Protein AF-A0A1V9VXL6-F1 (afdb_monomer_lite)

Structure (mmCIF, N/CA/C/O backbone):
data_AF-A0A1V9VXL6-F1
#
_entry.id   AF-A0A1V9VXL6-F1
#
loop_
_atom_site.group_PDB
_atom_site.id
_atom_site.type_symbol
_atom_site.label_atom_id
_atom_site.label_alt_id
_atom_site.label_comp_id
_atom_site.label_asym_id
_atom_site.label_entity_id
_atom_site.label_seq_id
_atom_site.pdbx_PDB_ins_code
_atom_site.Cartn_x
_atom_site.Cartn_y
_atom_site.Cartn_z
_atom_site.occupancy
_atom_site.B_iso_or_equiv
_atom_site.auth_seq_id
_atom_site.auth_comp_id
_atom_site.auth_asym_id
_atom_site.auth_atom_id
_atom_site.pdbx_PDB_model_num
ATOM 1 N N . MET A 1 1 ? -25.621 15.662 25.102 1.00 38.50 1 MET A N 1
ATOM 2 C CA . MET A 1 1 ? -25.122 15.596 23.714 1.00 38.50 1 MET A CA 1
ATOM 3 C C . MET A 1 1 ? -23.735 14.985 23.772 1.00 38.50 1 MET A C 1
ATOM 5 O O . MET A 1 1 ? -22.835 15.608 24.317 1.00 38.50 1 MET A O 1
ATOM 9 N N . SER A 1 2 ? -23.599 13.727 23.357 1.00 46.56 2 SER A N 1
ATOM 10 C CA . SER A 1 2 ? -22.297 13.063 23.246 1.00 46.56 2 SER A CA 1
ATOM 11 C C . SER A 1 2 ? -21.559 13.701 22.071 1.00 46.56 2 SER A C 1
ATOM 13 O O . SER A 1 2 ? -22.062 13.652 20.951 1.00 46.56 2 SER A O 1
ATOM 15 N N . GLY A 1 3 ? -20.440 14.377 22.331 1.00 47.81 3 GLY A N 1
ATOM 16 C CA . GLY A 1 3 ? -19.601 14.935 21.275 1.00 47.81 3 GLY A CA 1
ATOM 17 C C . GLY A 1 3 ? -19.081 13.798 20.403 1.00 47.81 3 GLY A C 1
ATOM 18 O O . GLY A 1 3 ? -18.399 12.905 20.904 1.00 47.81 3 GLY A O 1
ATOM 19 N N . ILE A 1 4 ? -19.429 13.8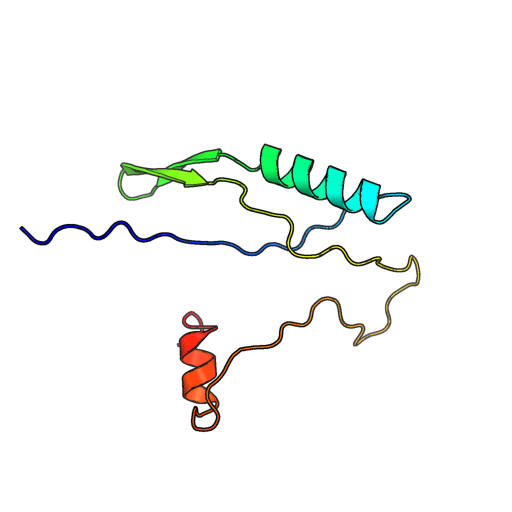06 19.118 1.00 57.53 4 ILE A N 1
ATOM 20 C CA . ILE A 1 4 ? -18.876 12.866 18.145 1.00 57.53 4 ILE A CA 1
ATOM 21 C C . ILE A 1 4 ? -17.370 13.135 18.112 1.00 57.53 4 ILE A C 1
ATOM 23 O O . ILE A 1 4 ? -16.932 14.191 17.657 1.00 57.53 4 ILE A O 1
ATOM 27 N N . LYS A 1 5 ? -16.570 12.220 18.669 1.00 55.56 5 LYS A N 1
ATOM 28 C CA . LYS A 1 5 ? -15.117 12.252 18.491 1.00 55.56 5 LYS A CA 1
ATOM 29 C C . LYS A 1 5 ? -14.854 12.137 16.993 1.00 55.56 5 LYS A C 1
ATOM 31 O O . LYS A 1 5 ? -15.307 11.172 16.383 1.00 55.56 5 LYS A O 1
ATOM 36 N N . SER A 1 6 ? -14.127 13.090 16.414 1.00 61.25 6 SER A N 1
ATOM 37 C CA . SER A 1 6 ? -13.592 12.911 15.069 1.00 61.25 6 SER A CA 1
ATOM 38 C C . SER A 1 6 ? -12.648 11.710 15.100 1.00 61.25 6 SER A C 1
ATOM 40 O O . SER A 1 6 ? -11.652 11.693 15.827 1.00 61.25 6 SER A O 1
ATOM 42 N N . GLN A 1 7 ? -13.016 10.655 14.383 1.00 71.00 7 GLN A N 1
ATOM 43 C CA . GLN A 1 7 ? -12.186 9.471 14.247 1.00 71.00 7 GLN A CA 1
ATOM 44 C C . GLN A 1 7 ? -11.349 9.636 12.985 1.00 71.00 7 GLN A C 1
ATOM 46 O O . GLN A 1 7 ? -11.886 9.795 11.892 1.00 71.00 7 GLN A O 1
ATOM 51 N N . TYR A 1 8 ? -10.030 9.646 13.151 1.00 77.75 8 TYR A N 1
ATOM 52 C CA . TYR A 1 8 ? -9.110 9.613 12.024 1.00 77.75 8 TYR A CA 1
ATOM 53 C C . TYR A 1 8 ? -8.933 8.165 11.583 1.00 77.75 8 TYR A C 1
ATOM 55 O O . TYR A 1 8 ? -8.617 7.302 12.404 1.00 77.75 8 TYR A O 1
ATOM 63 N N . PHE A 1 9 ? -9.119 7.928 10.290 1.00 83.56 9 PHE A N 1
ATOM 64 C CA . PHE A 1 9 ? -8.792 6.670 9.639 1.00 83.56 9 PHE A CA 1
ATOM 65 C C . PHE A 1 9 ? -7.540 6.874 8.792 1.00 83.56 9 PHE A C 1
ATOM 67 O O . PHE A 1 9 ? -7.354 7.927 8.181 1.00 83.56 9 PHE A O 1
ATOM 74 N N . PHE A 1 10 ? -6.666 5.876 8.813 1.00 88.06 10 PHE A N 1
ATOM 75 C CA . PHE A 1 10 ? -5.463 5.833 7.998 1.00 88.06 10 PHE A CA 1
ATOM 76 C C . PHE A 1 10 ? -5.515 4.563 7.165 1.00 88.06 10 PHE A C 1
ATOM 78 O O . PHE A 1 10 ? -5.898 3.510 7.672 1.00 88.06 10 PHE A O 1
ATOM 85 N N . GLU A 1 11 ? -5.106 4.682 5.912 1.00 89.75 11 GLU A N 1
ATOM 86 C CA . GLU A 1 11 ? -4.915 3.566 4.999 1.00 89.75 11 GLU A CA 1
ATOM 87 C C . GLU A 1 11 ? -3.419 3.435 4.702 1.00 89.75 11 GLU A C 1
ATOM 89 O O . GLU A 1 11 ? -2.720 4.436 4.522 1.00 89.75 11 GLU A O 1
ATOM 94 N N . GLU A 1 12 ? -2.934 2.198 4.681 1.00 90.31 12 GLU A N 1
ATOM 95 C CA . GLU A 1 12 ? -1.630 1.834 4.133 1.00 90.31 12 GLU A CA 1
ATOM 96 C C . GLU A 1 12 ? -1.889 1.074 2.831 1.00 90.31 12 GLU A C 1
ATOM 98 O O . GLU A 1 12 ? -2.617 0.081 2.834 1.00 90.31 12 GLU A O 1
ATOM 103 N N . SER A 1 13 ? -1.302 1.537 1.729 1.00 91.38 13 SER A N 1
ATOM 104 C CA . SER A 1 13 ? -1.410 0.901 0.417 1.00 91.38 13 SER A CA 1
ATOM 105 C C . SER A 1 13 ? -0.024 0.619 -0.163 1.00 91.38 13 SER A C 1
ATOM 107 O O . SER A 1 13 ? 0.950 1.317 0.124 1.00 91.38 13 SER A O 1
ATOM 109 N N . ILE A 1 14 ? 0.067 -0.441 -0.969 1.00 92.19 14 ILE A N 1
ATOM 110 C CA . ILE A 1 14 ? 1.280 -0.829 -1.695 1.00 92.19 14 ILE A CA 1
ATOM 111 C C . ILE A 1 14 ? 0.965 -0.716 -3.181 1.00 92.19 14 ILE A C 1
ATOM 113 O O . ILE A 1 14 ? 0.027 -1.348 -3.668 1.00 92.19 14 ILE A O 1
ATOM 117 N N . ILE A 1 15 ? 1.749 0.088 -3.894 1.00 92.31 15 ILE A N 1
ATOM 118 C CA . ILE A 1 15 ? 1.602 0.308 -5.333 1.00 92.31 15 ILE A CA 1
ATOM 119 C C . ILE A 1 15 ? 2.858 -0.134 -6.073 1.00 92.31 15 ILE A C 1
ATOM 121 O O . ILE A 1 15 ? 3.961 -0.136 -5.529 1.00 92.31 15 ILE A O 1
ATOM 125 N N . LEU A 1 16 ? 2.672 -0.497 -7.336 1.00 91.50 16 LEU A N 1
ATOM 126 C CA . LEU A 1 16 ? 3.741 -0.875 -8.248 1.00 91.50 16 LEU A CA 1
ATOM 127 C C . LEU A 1 16 ? 3.974 0.278 -9.221 1.00 91.50 16 LEU A C 1
ATOM 129 O O . LEU A 1 16 ? 3.047 0.705 -9.908 1.00 91.50 16 LEU A O 1
ATOM 133 N N . VAL A 1 17 ? 5.213 0.759 -9.293 1.00 92.88 17 VAL A N 1
ATOM 134 C CA . VAL A 1 17 ? 5.640 1.781 -10.256 1.00 92.88 17 VAL A CA 1
ATOM 135 C C . VAL A 1 17 ? 6.818 1.257 -11.063 1.00 92.88 17 VAL A C 1
ATOM 137 O O . VAL A 1 17 ? 7.622 0.471 -10.566 1.00 92.88 17 VAL A O 1
ATOM 140 N N . LYS A 1 18 ? 6.925 1.694 -12.318 1.00 93.00 18 LYS A N 1
ATOM 141 C CA . LYS A 1 18 ? 8.097 1.430 -13.152 1.00 93.00 18 LYS A CA 1
ATOM 142 C C . LYS A 1 18 ? 9.015 2.645 -13.089 1.00 93.00 18 LYS A C 1
ATOM 144 O O . LYS A 1 18 ? 8.602 3.722 -13.504 1.00 93.00 18 LYS A O 1
ATOM 149 N N . ALA A 1 19 ? 10.230 2.454 -12.592 1.00 94.06 19 ALA A N 1
ATOM 150 C CA . ALA A 1 19 ? 11.221 3.505 -12.394 1.00 94.06 19 ALA A CA 1
ATOM 151 C C . ALA A 1 19 ? 12.629 2.965 -12.677 1.00 94.06 19 ALA A C 1
ATOM 153 O O . ALA A 1 19 ? 12.847 1.756 -12.643 1.00 94.06 19 ALA A O 1
ATOM 154 N N . ASN A 1 20 ? 13.581 3.856 -12.932 1.00 93.56 20 ASN A N 1
ATOM 155 C CA . ASN A 1 20 ? 14.987 3.527 -13.178 1.00 93.56 20 ASN A CA 1
ATOM 156 C C . ASN A 1 20 ? 15.862 3.721 -11.927 1.00 93.56 20 ASN A C 1
ATOM 158 O O . ASN A 1 20 ? 17.062 3.450 -11.963 1.00 93.56 20 ASN A O 1
ATOM 162 N N . SER A 1 21 ? 15.289 4.222 -10.830 1.00 94.50 21 SER A N 1
ATOM 163 C CA . SER A 1 21 ? 15.957 4.383 -9.539 1.00 94.50 21 SER A CA 1
ATOM 164 C C . SER A 1 21 ? 14.947 4.382 -8.385 1.00 94.50 21 SER A C 1
ATOM 166 O O . SER A 1 21 ? 13.754 4.618 -8.584 1.00 94.50 21 SER A O 1
ATOM 168 N N . LEU A 1 22 ? 15.426 4.155 -7.156 1.00 94.56 22 LEU A N 1
ATOM 169 C CA . LEU A 1 22 ? 14.601 4.266 -5.944 1.00 94.56 22 LEU A CA 1
ATOM 170 C C . LEU A 1 22 ? 14.081 5.695 -5.711 1.00 94.56 22 LEU A C 1
ATOM 172 O O . LEU A 1 22 ? 12.992 5.865 -5.170 1.00 94.56 22 LEU A O 1
ATOM 176 N N . GLU A 1 23 ? 14.851 6.708 -6.114 1.00 96.88 23 GLU A N 1
ATOM 177 C CA . GLU A 1 23 ? 14.458 8.119 -6.026 1.00 96.88 23 GLU A CA 1
ATOM 178 C C . GLU A 1 23 ? 13.291 8.416 -6.975 1.00 96.88 23 GLU A C 1
ATOM 180 O O . GLU A 1 23 ? 12.257 8.913 -6.538 1.00 96.88 23 GLU A O 1
ATOM 185 N N . GLU A 1 24 ? 13.396 7.994 -8.238 1.00 97.19 24 GLU A N 1
ATOM 186 C CA . GLU A 1 24 ? 12.311 8.130 -9.215 1.00 97.19 24 GLU A CA 1
ATOM 187 C C . GLU A 1 24 ? 11.071 7.329 -8.783 1.00 97.19 24 GLU A C 1
ATOM 189 O O . GLU A 1 24 ? 9.947 7.815 -8.887 1.00 97.19 24 GLU A O 1
ATOM 194 N N . ALA A 1 25 ? 11.251 6.123 -8.233 1.00 96.50 25 ALA A N 1
ATOM 195 C CA . ALA A 1 25 ? 10.145 5.327 -7.700 1.00 96.50 25 ALA A CA 1
ATOM 196 C C . ALA A 1 25 ? 9.429 6.030 -6.536 1.00 96.50 25 ALA A C 1
ATOM 198 O O . ALA A 1 25 ? 8.201 5.977 -6.447 1.00 96.50 25 ALA A O 1
ATOM 199 N N . HIS A 1 26 ? 10.178 6.705 -5.660 1.00 97.12 26 HIS A N 1
ATOM 200 C CA . HIS A 1 26 ? 9.606 7.505 -4.583 1.00 97.12 26 HIS A CA 1
ATOM 201 C C . HIS A 1 26 ? 8.781 8.673 -5.136 1.00 97.12 26 HIS A C 1
ATOM 203 O O . HIS A 1 26 ? 7.627 8.837 -4.746 1.00 97.12 26 HIS A O 1
ATOM 209 N N . GLU A 1 27 ? 9.340 9.456 -6.064 1.00 97.81 27 GLU A N 1
ATOM 210 C CA . GLU A 1 27 ? 8.653 10.594 -6.691 1.00 97.81 27 GLU A CA 1
ATOM 211 C C . GLU A 1 27 ? 7.373 10.165 -7.419 1.00 97.81 27 GLU A C 1
ATOM 213 O O . GLU A 1 27 ? 6.314 10.767 -7.231 1.00 97.81 27 GLU A O 1
ATOM 218 N N . LEU A 1 28 ? 7.439 9.086 -8.205 1.00 97.50 28 LEU A N 1
ATOM 219 C CA . LEU A 1 28 ? 6.271 8.516 -8.876 1.00 97.50 28 LEU A CA 1
ATOM 220 C C . LEU A 1 28 ? 5.228 8.034 -7.864 1.00 97.50 28 LEU A C 1
ATOM 222 O O . LEU A 1 28 ? 4.035 8.275 -8.047 1.00 97.50 28 LEU A O 1
ATOM 226 N N . GLY A 1 29 ? 5.666 7.385 -6.783 1.00 96.31 29 GLY A N 1
ATOM 227 C CA . GLY A 1 29 ? 4.778 6.934 -5.718 1.00 96.31 29 GLY A CA 1
ATOM 228 C C . GLY A 1 29 ? 4.035 8.089 -5.043 1.00 96.31 29 GLY A C 1
ATOM 229 O O . GLY A 1 29 ? 2.822 8.006 -4.843 1.00 96.31 29 GLY A O 1
ATOM 230 N N . GLU A 1 30 ? 4.726 9.197 -4.761 1.00 96.94 30 GLU A N 1
ATOM 231 C CA . GLU A 1 30 ? 4.098 10.418 -4.244 1.00 96.94 30 GLU A CA 1
ATOM 232 C C . GLU A 1 30 ? 3.098 11.015 -5.235 1.00 96.94 30 GLU A C 1
ATOM 234 O O . GLU A 1 30 ? 1.984 11.362 -4.843 1.00 96.94 30 GLU A O 1
ATOM 239 N N . GLN A 1 31 ? 3.452 11.104 -6.520 1.00 97.31 31 GLN A N 1
ATOM 240 C CA . GLN A 1 31 ? 2.563 11.642 -7.552 1.00 97.31 31 GLN A CA 1
ATOM 241 C C . GLN A 1 31 ? 1.274 10.824 -7.684 1.00 97.31 31 GLN A C 1
ATOM 243 O O . GLN A 1 31 ? 0.186 11.403 -7.707 1.00 97.31 31 GLN A O 1
ATOM 248 N N . VAL A 1 32 ? 1.377 9.492 -7.718 1.00 96.25 32 VAL A N 1
ATOM 249 C CA . VAL A 1 32 ? 0.214 8.589 -7.758 1.00 96.25 32 VAL A CA 1
ATOM 250 C C . VAL A 1 32 ? -0.649 8.762 -6.505 1.00 96.25 32 VAL A C 1
ATOM 252 O O . VAL A 1 32 ? -1.875 8.868 -6.601 1.00 96.25 32 VAL A O 1
ATOM 255 N N . ALA A 1 33 ? -0.030 8.850 -5.325 1.00 94.50 33 ALA A N 1
ATOM 256 C CA . ALA A 1 33 ? -0.761 9.027 -4.075 1.00 94.50 33 ALA A CA 1
ATOM 257 C C . ALA A 1 33 ? -1.461 10.397 -3.987 1.00 94.50 33 ALA A C 1
ATOM 259 O O . ALA A 1 33 ? -2.598 10.474 -3.527 1.00 94.50 33 ALA A O 1
ATOM 260 N N . ILE A 1 34 ? -0.828 11.472 -4.471 1.00 95.44 34 ILE A N 1
ATOM 261 C CA . ILE A 1 34 ? -1.433 12.810 -4.553 1.00 95.44 34 ILE A CA 1
ATOM 262 C C . ILE A 1 34 ? -2.618 12.818 -5.524 1.00 95.44 34 ILE A C 1
ATOM 264 O O . ILE A 1 34 ? -3.640 13.422 -5.220 1.00 95.44 34 ILE A O 1
ATOM 268 N N . GLN A 1 35 ? -2.520 12.133 -6.665 1.00 94.88 35 GLN A N 1
ATOM 269 C CA . GLN A 1 35 ? -3.636 12.012 -7.614 1.00 94.88 35 GLN A CA 1
ATOM 270 C C . GLN A 1 35 ? -4.823 11.220 -7.048 1.00 94.88 35 GLN A C 1
ATOM 272 O O . GLN A 1 35 ? -5.934 11.352 -7.551 1.00 94.88 35 GLN A O 1
ATOM 277 N N . SER A 1 36 ? -4.591 10.427 -6.000 1.00 90.12 36 SER A N 1
ATOM 278 C CA . SER A 1 36 ? -5.616 9.647 -5.295 1.00 90.12 36 SER A CA 1
ATOM 279 C C . SER A 1 36 ? -6.270 10.417 -4.135 1.00 90.12 36 SER A C 1
ATOM 281 O O . SER A 1 36 ? -7.136 9.881 -3.449 1.00 90.12 36 SER A O 1
ATOM 283 N N . VAL A 1 37 ? -5.856 11.667 -3.887 1.00 94.56 37 VAL A N 1
ATOM 284 C CA . VAL A 1 37 ? -6.525 12.581 -2.948 1.00 94.56 37 VAL A CA 1
ATOM 285 C C . VAL A 1 37 ? -7.899 12.922 -3.504 1.00 94.56 37 VAL A C 1
ATOM 287 O O . VAL A 1 37 ? -8.009 13.503 -4.581 1.00 94.56 37 VAL A O 1
ATOM 290 N N . ASP A 1 38 ? -8.939 12.590 -2.748 1.00 95.00 38 ASP A N 1
ATOM 291 C CA . ASP A 1 38 ? -10.320 12.764 -3.186 1.00 95.00 38 ASP A CA 1
ATOM 292 C C . ASP A 1 38 ? -11.235 13.172 -2.026 1.00 95.00 38 ASP A C 1
ATOM 294 O O . ASP A 1 38 ? -10.915 12.982 -0.847 1.00 95.00 38 ASP A O 1
ATOM 298 N N . THR A 1 39 ? -12.375 13.772 -2.362 1.00 95.75 39 THR A N 1
ATOM 299 C CA . THR A 1 39 ? -13.430 14.139 -1.419 1.00 95.75 39 THR A CA 1
ATOM 300 C C . THR A 1 39 ? -14.779 13.670 -1.939 1.00 95.75 39 THR A C 1
ATOM 302 O O . THR A 1 39 ? -15.206 14.076 -3.015 1.00 95.75 39 THR A O 1
ATOM 305 N N . TYR A 1 40 ? -15.479 12.871 -1.139 1.00 93.88 40 TYR A N 1
ATOM 306 C CA . TYR A 1 40 ? -16.791 12.329 -1.485 1.00 93.88 40 TYR A CA 1
ATOM 307 C C . TYR A 1 40 ? -17.726 12.325 -0.275 1.00 93.88 40 TYR A C 1
ATOM 309 O O . TYR A 1 40 ? -17.279 12.334 0.875 1.00 93.88 40 TYR A O 1
ATOM 317 N N . ASP A 1 41 ? -19.030 12.277 -0.535 1.00 94.19 41 ASP A N 1
ATOM 318 C CA . ASP A 1 41 ? -20.042 12.060 0.496 1.00 94.19 41 ASP A CA 1
ATOM 319 C C . ASP A 1 41 ? -20.203 10.557 0.739 1.00 94.19 41 ASP A C 1
ATOM 321 O O . ASP A 1 41 ? -20.434 9.772 -0.185 1.00 94.19 41 ASP A O 1
ATOM 325 N N . ASN A 1 42 ? -20.022 10.125 1.986 1.00 89.44 42 ASN A N 1
ATOM 326 C CA . ASN A 1 42 ? -20.194 8.724 2.354 1.00 89.44 42 ASN A CA 1
ATOM 327 C C . ASN A 1 42 ? -21.687 8.338 2.426 1.00 89.44 42 ASN A C 1
ATOM 329 O O . ASN A 1 42 ? -22.578 9.169 2.280 1.00 89.44 42 ASN A O 1
ATOM 333 N N . MET A 1 43 ? -21.978 7.066 2.721 1.00 92.31 43 MET A N 1
ATOM 334 C CA . MET A 1 43 ? -23.353 6.540 2.823 1.00 92.31 43 MET A CA 1
ATOM 335 C C . MET A 1 43 ? -24.239 7.191 3.906 1.00 92.31 43 MET A C 1
ATOM 337 O O . MET A 1 43 ? -25.411 6.841 4.021 1.00 92.31 43 MET A O 1
ATOM 341 N N . TYR A 1 44 ? -23.677 8.080 4.726 1.00 92.62 44 TYR A N 1
ATOM 342 C CA . TYR A 1 44 ? -24.359 8.820 5.787 1.00 92.62 44 TYR A CA 1
ATOM 343 C C . TYR A 1 44 ? -24.439 10.327 5.487 1.00 92.62 44 TYR A C 1
ATOM 345 O O . TYR A 1 44 ? -24.634 11.112 6.416 1.00 92.62 44 TYR A O 1
ATOM 353 N N . ASP A 1 45 ? -24.242 10.731 4.225 1.00 92.88 45 ASP A N 1
ATOM 354 C CA . ASP A 1 45 ? -24.221 12.128 3.762 1.00 92.88 45 ASP A CA 1
ATOM 355 C C . ASP A 1 45 ? -23.161 12.990 4.475 1.00 92.88 45 ASP A C 1
ATOM 357 O O . ASP A 1 45 ? -23.325 14.196 4.677 1.00 92.88 45 ASP A O 1
ATOM 361 N N . GLN A 1 46 ? -22.062 12.362 4.905 1.00 91.38 46 GLN A N 1
ATOM 362 C CA . GLN A 1 46 ? -20.926 13.053 5.507 1.00 91.38 46 GLN A CA 1
ATOM 363 C C . GLN A 1 46 ? -19.783 13.146 4.506 1.00 91.38 46 GLN A C 1
ATOM 365 O O . GLN A 1 46 ? -19.357 12.134 3.945 1.00 91.38 46 GLN A O 1
ATOM 370 N N . GLN A 1 47 ? -19.229 14.346 4.363 1.00 93.25 47 GLN A N 1
ATOM 371 C CA . GLN A 1 47 ? -18.064 14.574 3.522 1.00 93.25 47 GLN A CA 1
ATOM 372 C C . GLN A 1 47 ? -16.811 13.945 4.145 1.00 93.25 47 GLN A C 1
ATOM 374 O O . GLN A 1 47 ? -16.442 14.240 5.286 1.00 93.25 47 GLN A O 1
ATOM 379 N N . VAL A 1 48 ? -16.146 13.088 3.376 1.00 90.81 48 VAL A N 1
ATOM 380 C CA . VAL A 1 48 ? -14.876 12.446 3.718 1.00 90.81 48 VAL A CA 1
ATOM 381 C C . VAL A 1 48 ? -13.821 12.925 2.733 1.00 90.81 48 VAL A C 1
ATOM 383 O O . VAL A 1 48 ? -14.030 12.850 1.528 1.00 90.81 48 VAL A O 1
ATOM 386 N N . THR A 1 49 ? -12.677 13.381 3.245 1.00 92.88 49 THR A N 1
ATOM 387 C CA . THR A 1 49 ? -11.523 13.768 2.424 1.00 92.88 49 THR A CA 1
ATOM 388 C C . THR A 1 49 ? -10.340 12.854 2.708 1.00 92.88 49 THR A C 1
ATOM 390 O O . T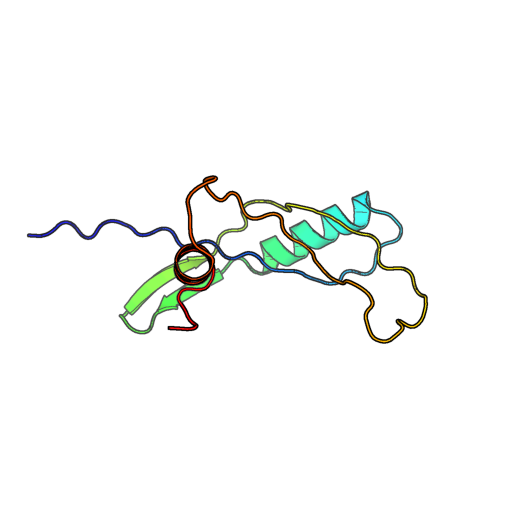HR A 1 49 ? -9.786 12.857 3.815 1.00 92.88 49 THR A O 1
ATOM 393 N N . TRP A 1 50 ? -9.902 12.128 1.687 1.00 93.19 50 TRP A N 1
ATOM 394 C CA . TRP A 1 50 ? -8.647 11.389 1.711 1.00 93.19 50 TRP A CA 1
ATOM 395 C C . TRP A 1 50 ? -7.494 12.330 1.413 1.00 93.19 50 TRP A C 1
ATOM 397 O O . TRP A 1 50 ? -7.522 13.069 0.441 1.00 93.19 50 TRP A O 1
ATOM 407 N N . ASN A 1 51 ? -6.477 12.315 2.269 1.00 94.00 51 ASN A N 1
ATOM 408 C CA . ASN A 1 51 ? -5.286 13.139 2.111 1.00 94.00 51 ASN A CA 1
ATOM 409 C C . ASN A 1 51 ? -4.059 12.237 2.093 1.00 94.00 51 ASN A C 1
ATOM 411 O O . ASN A 1 51 ? -3.888 11.413 2.996 1.00 94.00 51 ASN A O 1
ATOM 415 N N . PHE A 1 52 ? -3.165 12.458 1.133 1.00 95.25 52 PHE A N 1
ATOM 416 C CA . PHE A 1 52 ? -1.846 11.850 1.157 1.00 95.25 52 PHE A CA 1
ATOM 417 C C . PHE A 1 52 ? -1.068 12.333 2.389 1.00 95.25 52 PHE A C 1
ATOM 419 O O . PHE A 1 52 ? -1.102 13.514 2.749 1.00 95.25 52 PHE A O 1
ATOM 426 N N . ARG A 1 53 ? -0.388 11.404 3.070 1.00 95.19 53 ARG A N 1
ATOM 427 C CA . ARG A 1 53 ? 0.402 11.706 4.271 1.00 95.19 53 ARG A CA 1
ATOM 428 C C . ARG A 1 53 ? 1.892 11.584 4.033 1.00 95.19 53 ARG A C 1
ATOM 430 O O . ARG A 1 53 ? 2.614 12.518 4.369 1.00 95.19 53 ARG A O 1
ATOM 437 N N . LYS A 1 54 ? 2.343 10.427 3.547 1.00 95.25 54 LYS A N 1
ATOM 438 C CA . LYS A 1 54 ? 3.764 10.121 3.385 1.00 95.25 54 LYS A CA 1
ATOM 439 C C . LYS A 1 54 ? 3.967 8.807 2.622 1.00 95.25 54 LYS A C 1
ATOM 441 O O . LYS A 1 54 ? 3.219 7.861 2.855 1.00 95.25 54 LYS A O 1
ATOM 446 N N . VAL A 1 55 ? 5.028 8.720 1.817 1.00 95.19 55 VAL A N 1
ATOM 447 C CA . VAL A 1 55 ? 5.601 7.441 1.364 1.00 95.19 55 VAL A CA 1
ATOM 448 C C . VAL A 1 55 ? 6.440 6.844 2.496 1.00 95.19 55 VAL A C 1
ATOM 450 O O . VAL A 1 55 ? 7.392 7.459 2.982 1.00 95.19 55 VAL A O 1
ATOM 453 N N . LEU A 1 56 ? 6.052 5.660 2.974 1.00 93.38 56 LEU A N 1
ATOM 454 C CA . LEU A 1 56 ? 6.722 5.014 4.106 1.00 93.38 56 LEU A CA 1
ATOM 455 C C . LEU A 1 56 ? 8.016 4.315 3.681 1.00 93.38 56 LEU A C 1
ATOM 457 O O . LEU A 1 56 ? 9.046 4.495 4.331 1.00 93.38 56 LEU A O 1
ATOM 461 N N . HIS A 1 57 ? 7.955 3.545 2.593 1.00 90.62 57 HIS A N 1
ATOM 462 C CA . HIS A 1 57 ? 9.049 2.717 2.097 1.00 90.62 57 HIS A CA 1
ATOM 463 C C . HIS A 1 57 ? 8.988 2.579 0.571 1.00 90.62 57 HIS A C 1
ATOM 465 O O . HIS A 1 57 ? 7.906 2.616 -0.011 1.00 90.62 57 HIS A O 1
ATOM 471 N N . VAL A 1 58 ? 10.151 2.378 -0.052 1.00 92.06 58 VAL A N 1
ATOM 472 C CA . VAL A 1 58 ? 10.299 2.018 -1.468 1.00 92.06 58 VAL A CA 1
ATOM 473 C C . VAL A 1 58 ? 11.206 0.797 -1.534 1.00 92.06 58 VAL A C 1
ATOM 475 O O . VAL A 1 58 ? 12.288 0.801 -0.946 1.00 92.06 58 VAL A O 1
ATOM 478 N N . PHE A 1 59 ? 10.752 -0.242 -2.230 1.00 88.75 59 PHE A N 1
ATOM 479 C CA . PHE A 1 59 ? 11.492 -1.484 -2.425 1.00 88.75 59 PHE A CA 1
ATOM 480 C C . PHE A 1 59 ? 11.631 -1.751 -3.919 1.00 88.75 59 PHE A C 1
ATOM 482 O O . PHE A 1 59 ? 10.670 -1.597 -4.672 1.00 88.75 59 PHE A O 1
ATOM 489 N N . GLU A 1 60 ? 12.826 -2.149 -4.339 1.00 87.12 60 GLU A N 1
ATOM 490 C CA . GLU A 1 60 ? 13.059 -2.612 -5.701 1.00 87.12 60 GLU A CA 1
ATOM 491 C C . GLU A 1 60 ? 12.497 -4.026 -5.856 1.00 87.12 60 GLU A C 1
ATOM 493 O O . GLU A 1 60 ? 12.776 -4.915 -5.046 1.00 87.12 60 GLU A O 1
ATOM 498 N N . LEU A 1 61 ? 11.699 -4.228 -6.900 1.00 83.69 61 LEU A N 1
ATOM 499 C CA . LEU A 1 61 ? 11.308 -5.556 -7.340 1.00 83.69 61 LEU A CA 1
ATOM 500 C C . LEU A 1 61 ? 12.183 -5.921 -8.528 1.00 83.69 61 LEU A C 1
ATOM 502 O O . LEU A 1 61 ? 12.177 -5.228 -9.539 1.00 83.69 61 LEU A O 1
ATOM 50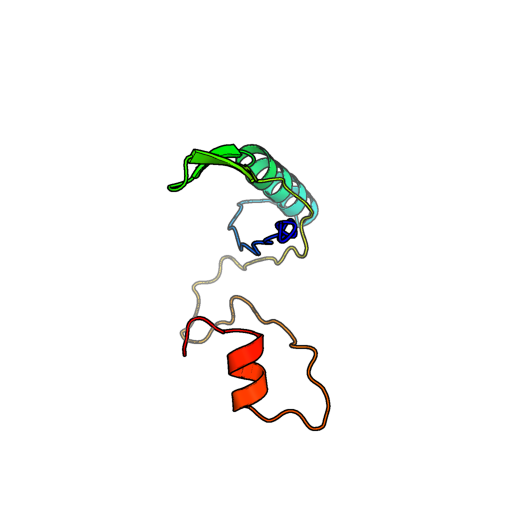6 N N . ASP A 1 62 ? 12.933 -7.006 -8.381 1.00 73.50 62 ASP A N 1
ATOM 507 C CA . ASP A 1 62 ? 13.737 -7.557 -9.465 1.00 73.50 62 ASP A CA 1
ATOM 508 C C . ASP A 1 62 ? 12.832 -8.056 -10.607 1.00 73.50 62 ASP A C 1
ATOM 510 O O . ASP A 1 62 ? 11.778 -8.649 -10.356 1.00 73.50 62 ASP A O 1
ATOM 514 N N . ASP A 1 63 ? 13.282 -7.870 -11.850 1.00 72.62 63 ASP A N 1
ATOM 515 C CA . ASP A 1 63 ? 12.607 -8.292 -13.086 1.00 72.62 63 ASP A CA 1
ATOM 516 C C . ASP A 1 63 ? 12.608 -9.828 -13.267 1.00 72.62 63 ASP A C 1
ATOM 518 O O . ASP A 1 63 ? 12.131 -10.365 -14.275 1.00 72.62 63 ASP A O 1
ATOM 522 N N . THR A 1 64 ? 13.143 -10.569 -12.292 1.00 72.81 64 THR A N 1
ATOM 523 C CA . THR A 1 64 ? 13.119 -12.029 -12.274 1.00 72.81 64 THR A CA 1
ATOM 524 C C . THR A 1 64 ? 11.699 -12.573 -12.067 1.00 72.81 64 THR A C 1
ATOM 526 O O . THR A 1 64 ? 10.995 -12.146 -11.142 1.00 72.81 64 T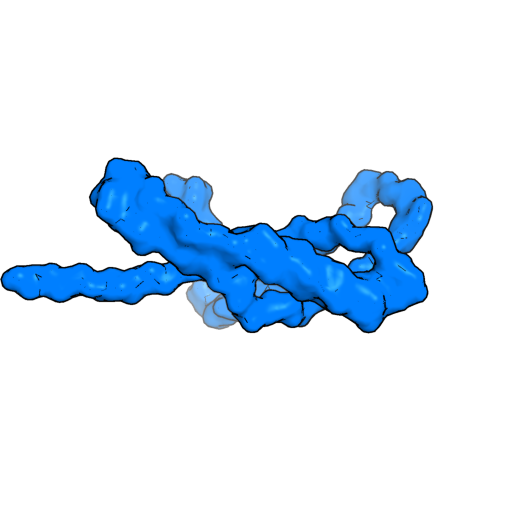HR A O 1
ATOM 529 N N . PRO A 1 65 ? 11.272 -13.573 -12.871 1.00 76.06 65 PRO A N 1
ATOM 530 C CA . PRO A 1 65 ? 10.071 -14.349 -12.585 1.00 76.06 65 PRO A CA 1
ATOM 531 C C . PRO A 1 65 ? 10.096 -14.822 -11.132 1.00 76.06 65 PRO A C 1
ATOM 533 O O . PRO A 1 65 ? 11.117 -15.315 -10.653 1.00 76.06 65 PRO A O 1
ATOM 536 N N . PHE A 1 66 ? 8.996 -14.631 -10.408 1.00 79.31 66 PHE A N 1
ATOM 537 C CA . PHE A 1 66 ? 8.949 -15.002 -9.002 1.00 79.31 66 PHE A CA 1
ATOM 538 C C . PHE A 1 66 ? 8.669 -16.496 -8.844 1.00 79.31 66 PHE A C 1
ATOM 540 O O . PHE A 1 66 ? 7.768 -17.052 -9.474 1.00 79.31 66 PHE A O 1
ATOM 547 N N . ASP A 1 67 ? 9.416 -17.130 -7.949 1.00 84.25 67 ASP A N 1
ATOM 548 C CA . ASP A 1 67 ? 9.089 -18.464 -7.470 1.00 84.25 67 ASP A CA 1
ATOM 549 C C . ASP A 1 67 ? 7.921 -18.411 -6.475 1.00 84.25 67 ASP A C 1
ATOM 551 O O . ASP A 1 67 ? 7.650 -17.393 -5.824 1.00 84.25 67 ASP A O 1
ATOM 555 N N . THR A 1 68 ? 7.232 -19.543 -6.318 1.00 86.94 68 THR A N 1
ATOM 556 C CA . THR A 1 68 ? 6.229 -19.694 -5.257 1.00 86.94 68 THR A CA 1
ATOM 557 C C . THR A 1 68 ? 6.895 -19.485 -3.896 1.00 86.94 68 THR A C 1
ATOM 559 O O . THR A 1 68 ? 7.831 -20.201 -3.549 1.00 86.94 68 THR A O 1
ATOM 562 N N . GLY A 1 69 ? 6.395 -18.518 -3.122 1.00 84.56 69 GLY A N 1
ATOM 563 C CA . GLY A 1 69 ? 6.926 -18.168 -1.801 1.00 84.56 69 GLY A CA 1
ATOM 564 C C . GLY A 1 69 ? 7.805 -16.912 -1.751 1.00 84.56 69 GLY A C 1
ATOM 565 O O . GLY A 1 69 ? 8.285 -16.587 -0.668 1.00 84.56 69 GLY A O 1
ATOM 566 N N . LYS A 1 70 ? 8.007 -16.184 -2.865 1.00 84.25 70 LYS A N 1
ATOM 567 C CA . LYS A 1 70 ? 8.694 -14.876 -2.844 1.00 84.25 70 LYS A CA 1
ATOM 568 C C . LYS A 1 70 ? 7.916 -13.883 -1.967 1.00 84.25 70 LYS A C 1
ATOM 570 O O . LYS A 1 70 ? 6.723 -13.666 -2.174 1.00 84.25 70 LYS A O 1
ATOM 575 N N . GLU A 1 71 ? 8.591 -13.299 -0.982 1.00 81.19 71 GLU A N 1
ATOM 576 C CA . GLU A 1 71 ? 8.004 -12.301 -0.086 1.00 81.19 71 GLU A CA 1
ATOM 577 C C . GLU A 1 71 ? 7.783 -10.977 -0.835 1.00 81.19 71 GLU A C 1
ATOM 579 O O . GLU A 1 71 ? 8.692 -10.482 -1.499 1.00 81.19 71 GLU A O 1
ATOM 584 N N . LEU A 1 72 ? 6.572 -10.415 -0.739 1.00 77.38 72 LEU A N 1
ATOM 585 C CA . LEU A 1 72 ? 6.218 -9.121 -1.345 1.00 77.38 72 LEU A CA 1
ATOM 586 C C . LEU A 1 72 ? 6.193 -7.976 -0.327 1.00 77.38 72 LEU A C 1
ATOM 588 O O . LEU A 1 72 ? 6.424 -6.824 -0.682 1.00 77.38 72 LEU A O 1
ATOM 592 N N . TYR A 1 73 ? 5.879 -8.285 0.930 1.00 80.56 73 TYR A N 1
ATOM 593 C CA . TYR A 1 73 ? 5.779 -7.318 2.013 1.00 80.56 73 TYR A CA 1
ATOM 594 C C . TYR A 1 73 ? 5.897 -8.030 3.357 1.00 80.56 73 TYR A C 1
ATOM 596 O O . TYR A 1 73 ? 5.283 -9.077 3.568 1.00 80.56 73 TYR A O 1
ATOM 604 N N . ALA A 1 74 ? 6.626 -7.410 4.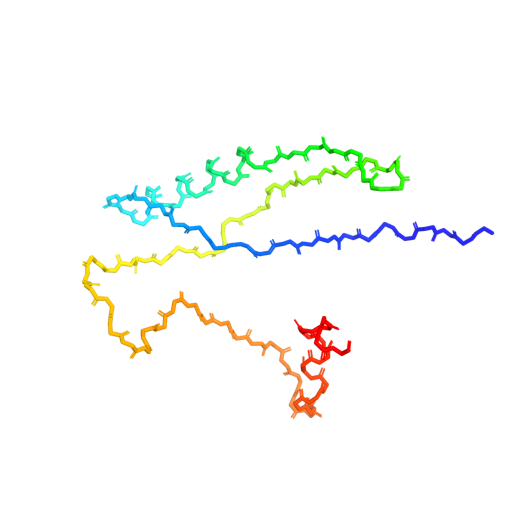281 1.00 82.00 74 ALA A N 1
ATOM 605 C CA . ALA A 1 74 ? 6.672 -7.807 5.677 1.00 82.00 74 ALA A CA 1
ATOM 606 C C . ALA A 1 74 ? 6.557 -6.572 6.574 1.00 82.00 74 ALA A C 1
ATOM 608 O O . ALA A 1 74 ? 7.114 -5.511 6.287 1.00 82.00 74 ALA A O 1
ATOM 609 N N . ARG A 1 75 ? 5.859 -6.729 7.702 1.00 85.75 75 ARG A N 1
ATOM 610 C CA . ARG A 1 75 ? 5.725 -5.699 8.736 1.00 85.75 75 ARG A CA 1
ATOM 611 C C . ARG A 1 75 ? 6.040 -6.281 10.100 1.00 85.75 75 ARG A C 1
ATOM 613 O O . ARG A 1 75 ? 5.520 -7.330 10.474 1.00 85.75 75 ARG A O 1
ATOM 620 N N . PHE A 1 76 ? 6.811 -5.544 10.891 1.00 86.50 76 PHE A N 1
ATOM 621 C CA . PHE A 1 76 ? 6.979 -5.838 12.311 1.00 86.50 76 PHE A CA 1
ATOM 622 C C . PHE A 1 76 ? 5.819 -5.242 13.117 1.00 86.50 76 PHE A C 1
ATOM 624 O O . PHE A 1 76 ? 5.531 -4.048 13.025 1.00 86.50 76 PHE A O 1
ATOM 631 N N . LEU A 1 77 ? 5.150 -6.066 13.928 1.00 89.94 77 LEU A N 1
ATOM 632 C CA . LEU A 1 77 ? 4.094 -5.609 14.835 1.00 89.94 77 LEU A CA 1
ATOM 633 C C . LEU A 1 77 ? 4.685 -5.265 16.205 1.00 89.94 77 LEU A C 1
ATOM 635 O O . LEU A 1 77 ? 5.335 -6.090 16.847 1.00 89.94 77 LEU A O 1
ATOM 639 N N . HIS A 1 78 ? 4.422 -4.052 16.687 1.00 87.88 78 HIS A N 1
ATOM 640 C CA . HIS A 1 78 ? 4.831 -3.627 18.026 1.00 87.88 78 HIS A CA 1
ATOM 641 C C . HIS A 1 78 ? 3.872 -4.165 19.099 1.00 87.88 78 HIS A C 1
ATOM 643 O O . HIS A 1 78 ? 2.895 -3.511 19.475 1.00 87.88 78 HIS A O 1
ATOM 649 N N . VAL A 1 79 ? 4.171 -5.361 19.605 1.00 92.69 79 VAL A N 1
ATOM 650 C CA . VAL A 1 79 ? 3.381 -6.064 20.629 1.00 92.69 79 VAL A CA 1
ATOM 651 C C . VAL A 1 79 ? 4.076 -6.034 21.988 1.00 92.69 79 VAL A C 1
ATOM 653 O O . VAL A 1 79 ? 5.306 -6.029 22.080 1.00 92.69 79 VAL A O 1
ATOM 656 N N . LYS A 1 80 ? 3.303 -6.002 23.078 1.00 91.38 80 LYS A N 1
ATOM 657 C CA . LYS A 1 80 ? 3.882 -6.123 24.428 1.00 91.38 80 LYS A CA 1
ATOM 658 C C . LYS A 1 80 ? 4.271 -7.579 24.683 1.00 91.38 80 LYS A C 1
ATOM 660 O O . LYS A 1 80 ? 3.565 -8.487 24.264 1.00 91.38 80 LYS A O 1
ATOM 665 N N . LYS A 1 81 ? 5.333 -7.808 25.467 1.00 90.12 81 LYS A N 1
ATOM 666 C CA . LYS A 1 81 ? 5.863 -9.155 25.778 1.00 90.12 81 LYS A CA 1
ATOM 667 C C . LYS A 1 81 ? 4.815 -10.160 26.291 1.00 90.12 81 LYS A C 1
ATOM 669 O O . LYS A 1 81 ? 4.996 -11.357 26.115 1.00 90.12 81 LYS A O 1
ATOM 674 N N . ASN A 1 82 ? 3.748 -9.676 26.925 1.00 93.88 82 ASN A N 1
ATOM 675 C CA . ASN A 1 82 ? 2.732 -10.511 27.567 1.00 93.88 82 ASN A CA 1
ATOM 676 C C . ASN A 1 82 ? 1.399 -10.558 26.789 1.00 93.88 82 ASN A C 1
ATOM 678 O O . ASN A 1 82 ? 0.407 -11.031 27.338 1.00 93.88 82 ASN A O 1
ATOM 682 N N . GLU A 1 83 ? 1.333 -10.029 25.562 1.00 94.25 83 GLU A N 1
ATOM 683 C CA . GLU A 1 83 ? 0.133 -10.133 24.719 1.00 94.25 83 GLU A CA 1
ATOM 684 C C . GLU A 1 83 ? 0.040 -11.532 24.086 1.00 94.25 83 GLU A C 1
ATOM 686 O O . GLU A 1 83 ? 1.036 -12.084 23.619 1.00 94.25 83 GLU A O 1
ATOM 691 N N . THR A 1 84 ? -1.161 -12.121 24.087 1.00 94.50 84 THR A N 1
ATOM 692 C CA . THR A 1 84 ? -1.426 -13.401 23.410 1.00 94.50 84 THR A CA 1
ATOM 693 C C . THR A 1 84 ? -1.605 -13.190 21.909 1.00 94.50 84 THR A C 1
ATOM 695 O O . THR A 1 84 ? -1.975 -12.097 21.482 1.00 94.50 84 THR A O 1
ATOM 698 N N . VAL A 1 85 ? -1.413 -14.247 21.109 1.00 91.75 85 VAL A N 1
ATOM 699 C CA . VAL A 1 85 ? -1.658 -14.210 19.654 1.00 91.75 85 VAL A CA 1
ATOM 700 C C . VAL A 1 85 ? -3.067 -13.700 19.346 1.00 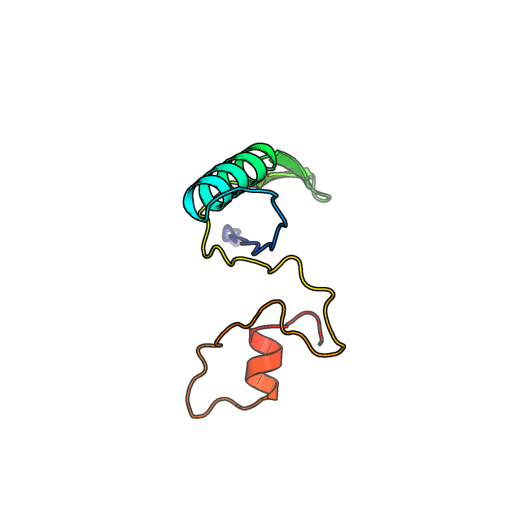91.75 85 VAL A C 1
ATOM 702 O O . VAL A 1 85 ? -3.197 -12.768 18.562 1.00 91.75 85 VAL A O 1
ATOM 705 N N . ASP A 1 86 ? -4.096 -14.205 20.031 1.00 92.12 86 ASP A N 1
ATOM 706 C CA . ASP A 1 86 ? -5.485 -13.764 19.827 1.00 92.12 86 ASP A CA 1
ATOM 707 C C . ASP A 1 86 ? -5.664 -12.264 20.090 1.00 92.12 86 ASP A C 1
ATOM 709 O O . ASP A 1 86 ? -6.332 -11.560 19.336 1.00 92.12 86 ASP A O 1
ATOM 713 N N . THR A 1 87 ? -5.004 -11.742 21.130 1.00 92.69 87 THR A N 1
ATOM 714 C CA . THR A 1 87 ? -5.034 -10.305 21.441 1.00 92.69 87 THR A CA 1
ATOM 715 C C . THR A 1 87 ? -4.367 -9.485 20.335 1.00 92.69 87 THR A C 1
ATOM 717 O O . THR A 1 87 ? -4.845 -8.404 19.992 1.00 92.69 87 THR A O 1
ATOM 720 N N . VAL A 1 88 ? -3.265 -9.986 19.768 1.00 92.12 88 VAL A N 1
ATOM 721 C CA . VAL A 1 88 ? -2.556 -9.337 18.657 1.00 92.12 88 VAL A CA 1
ATOM 722 C C . VAL A 1 88 ? -3.410 -9.358 17.390 1.00 92.12 88 VAL A C 1
ATOM 724 O O . VAL A 1 88 ? -3.557 -8.312 16.760 1.00 92.12 88 VAL A O 1
ATOM 727 N N . VAL A 1 89 ? -4.013 -10.500 17.046 1.00 91.69 89 VAL A N 1
ATOM 728 C CA . VAL A 1 89 ? -4.888 -10.632 15.871 1.00 91.69 89 VAL A CA 1
ATOM 729 C C . VAL A 1 89 ? -6.072 -9.677 15.985 1.00 91.69 89 VAL A C 1
ATOM 731 O O . VAL A 1 89 ? -6.235 -8.828 15.118 1.00 91.69 89 VAL A O 1
ATOM 734 N N . LYS A 1 90 ? -6.795 -9.689 17.111 1.00 90.25 90 LYS A N 1
ATOM 735 C CA . LYS A 1 90 ? -7.900 -8.755 17.380 1.00 90.25 90 LYS A CA 1
ATOM 736 C C . LYS A 1 90 ? -7.500 -7.284 17.238 1.00 90.25 90 LYS A C 1
ATOM 738 O O . LYS A 1 90 ? -8.286 -6.453 16.796 1.00 90.25 90 LYS A O 1
ATOM 743 N N . LYS A 1 91 ? -6.285 -6.932 17.665 1.00 90.25 91 LYS A N 1
ATOM 744 C CA . LYS A 1 91 ? -5.799 -5.547 17.659 1.00 90.25 91 LYS A CA 1
ATOM 745 C C . LYS A 1 91 ? -5.418 -5.058 16.261 1.00 90.25 91 LYS A C 1
ATOM 747 O O . LYS A 1 91 ? -5.674 -3.897 15.956 1.00 90.25 91 LYS A O 1
ATOM 752 N N . TYR A 1 92 ? -4.741 -5.889 15.468 1.00 89.94 92 TYR A N 1
ATOM 753 C CA . TYR A 1 92 ? -4.178 -5.486 14.171 1.00 89.94 92 TYR A CA 1
ATOM 754 C C . TYR A 1 92 ? -5.009 -5.924 12.963 1.00 89.94 92 TYR A C 1
ATOM 756 O O . TYR A 1 92 ? -4.788 -5.377 11.886 1.00 89.94 92 TYR A O 1
ATOM 764 N N . TYR A 1 93 ? -5.932 -6.865 13.156 1.00 90.50 93 TYR A N 1
ATOM 765 C CA . TYR A 1 93 ? -6.798 -7.458 12.136 1.00 90.50 93 TYR A CA 1
ATOM 766 C C . TYR A 1 93 ? -8.236 -7.639 12.674 1.00 90.50 93 TYR A C 1
ATOM 768 O O . TYR A 1 93 ? -8.760 -8.758 12.690 1.00 90.50 93 TYR A O 1
ATOM 776 N N . PRO A 1 94 ? -8.867 -6.570 13.203 1.00 84.69 94 PRO A N 1
ATOM 777 C CA . PRO A 1 94 ? -10.184 -6.645 13.842 1.00 84.69 94 PRO A CA 1
ATOM 778 C C . PRO A 1 94 ? -11.309 -7.131 12.913 1.00 84.69 94 PRO A C 1
ATOM 780 O O . PRO A 1 94 ? -12.372 -7.502 13.392 1.00 84.69 94 PRO A O 1
ATOM 783 N N . GLU A 1 95 ? -11.097 -7.118 11.600 1.00 84.06 95 GLU A N 1
ATOM 784 C CA . GLU A 1 95 ? -12.032 -7.582 10.577 1.00 84.06 95 GLU A CA 1
ATOM 785 C C . GLU A 1 95 ? -12.174 -9.111 10.479 1.00 84.06 95 GLU A C 1
ATOM 787 O O . GLU A 1 95 ? -13.077 -9.588 9.796 1.00 84.06 95 GLU A O 1
ATOM 792 N N . TYR A 1 96 ? -11.302 -9.879 11.141 1.00 75.31 96 TYR A N 1
ATOM 793 C CA . TYR A 1 96 ? -11.355 -11.348 11.165 1.00 75.31 96 TYR A CA 1
ATOM 794 C C . TYR A 1 96 ? -12.047 -11.919 12.420 1.00 75.31 96 TYR A C 1
ATOM 796 O O . TYR A 1 96 ? -11.932 -13.119 12.680 1.00 75.31 96 TYR A O 1
ATOM 804 N N . GLU A 1 97 ? -12.758 -11.084 13.190 1.00 58.28 97 GLU A N 1
ATOM 805 C CA . GLU A 1 97 ? -13.654 -11.497 14.289 1.00 58.28 97 GLU A CA 1
ATOM 806 C C . GLU A 1 97 ? -15.139 -11.488 13.898 1.00 58.28 97 GLU A C 1
ATOM 808 O O . GLU A 1 97 ? -15.576 -10.562 13.177 1.00 58.28 97 GLU A O 1
#

Secondary structure (DSSP, 8-state):
-------------------SSHHHHHHHHHHHHHHT--EEE-TTS-EEE----------PPPSSPPPTT-----------TT--HHHHHHHH-GGG-

Radius of gyration: 18.4 Å; chains: 1; bounding box: 41×35×41 Å

pLDDT: mean 87.23, std 11.71, range [38.5, 97.81]

Foldseek 3Di:
DPPDPPDDDDDDDDDDDDDPDQVRVQVVVVVVQQVVFDWDQDPVRDIDTDDDDHDPDGDDDDPDDDDPPDDDDDDDDDDDPPDDPVNSCCVPPVVVD

Sequence (97 aa):
MSGIKSQYFFEESIILVKANSLEEAHELGEQVAIQSVDTYDNMYDQQVTWNFRKVLHVFELDDTPFDTGKELYARFLHVKKNETVDTVVKKYYPEYE